Protein AF-A0A354WBC1-F1 (afdb_monomer)

pLDDT: mean 92.57, std 12.62, range [38.31, 98.5]

Nearest PDB structures (foldseek):
  9b1d-assembly1_A  TM=7.490E-01  e=9.124E-01  Saccharomyces cerevisiae W303

Secondary structure (DSSP, 8-state):
-----PPP---TT-PPPHHHHHHHHHHHHTTT-S-----TTS-HHHHHHHHHHHHHHHH---------SSHHHHHHHHHHHHHTT----------

Structure (mmCIF, N/CA/C/O backbone):
data_AF-A0A354WBC1-F1
#
_entry.id   AF-A0A354WBC1-F1
#
loop_
_atom_site.group_PDB
_atom_site.id
_atom_site.type_symbol
_atom_site.label_atom_id
_atom_site.label_alt_id
_atom_site.label_comp_id
_atom_site.label_asym_id
_atom_site.label_entity_id
_atom_site.label_seq_id
_atom_site.pdbx_PDB_ins_code
_atom_site.Cartn_x
_atom_site.Cartn_y
_atom_site.Cartn_z
_atom_site.occupancy
_atom_site.B_iso_or_equiv
_atom_site.auth_seq_id
_atom_site.auth_comp_id
_atom_site.auth_asym_id
_atom_site.auth_atom_id
_atom_site.pdbx_PDB_model_num
ATOM 1 N N . MET A 1 1 ? -0.727 -27.831 7.138 1.00 38.31 1 MET A N 1
ATOM 2 C CA . MET A 1 1 ? -0.177 -26.482 7.391 1.00 38.31 1 MET A CA 1
ATOM 3 C C . MET A 1 1 ? -1.344 -25.518 7.460 1.00 38.31 1 MET A C 1
ATOM 5 O O . MET A 1 1 ? -2.063 -25.404 6.479 1.00 38.31 1 MET A O 1
ATOM 9 N N . VAL A 1 2 ? -1.597 -24.909 8.620 1.00 40.31 2 VAL A N 1
ATOM 10 C CA . VAL A 1 2 ? -2.657 -23.901 8.760 1.00 40.31 2 VAL A CA 1
ATOM 11 C C . VAL A 1 2 ? -2.232 -22.690 7.937 1.00 40.31 2 VAL A C 1
ATOM 13 O O . VAL A 1 2 ? -1.230 -22.055 8.263 1.00 40.31 2 VAL A O 1
ATOM 16 N N . ASN A 1 3 ? -2.950 -22.415 6.851 1.00 44.47 3 ASN A N 1
ATOM 17 C CA . ASN A 1 3 ? -2.815 -21.171 6.109 1.00 44.47 3 ASN A CA 1
ATOM 18 C C . ASN A 1 3 ? -3.220 -20.062 7.089 1.00 44.47 3 ASN A C 1
ATOM 20 O O . ASN A 1 3 ? -4.403 -19.917 7.396 1.00 44.47 3 ASN A O 1
ATOM 24 N N . ARG A 1 4 ? -2.253 -19.368 7.702 1.00 49.25 4 ARG A N 1
ATOM 25 C CA . ARG A 1 4 ? -2.577 -18.181 8.495 1.00 49.25 4 ARG A CA 1
ATOM 26 C C . ARG A 1 4 ? -3.146 -17.186 7.496 1.00 49.25 4 ARG A C 1
ATOM 28 O O . ARG A 1 4 ? -2.398 -16.688 6.664 1.00 49.25 4 ARG A O 1
ATOM 35 N N . LEU A 1 5 ? -4.456 -16.960 7.548 1.00 55.22 5 LEU A N 1
ATOM 36 C CA . LEU A 1 5 ? -5.093 -15.866 6.829 1.00 55.22 5 LEU A CA 1
ATOM 37 C C . LEU A 1 5 ? -4.360 -14.588 7.255 1.00 55.22 5 LEU A C 1
ATOM 39 O O . LEU A 1 5 ? -4.462 -14.169 8.408 1.00 55.22 5 LEU A O 1
ATOM 43 N N . SER A 1 6 ? -3.513 -14.059 6.373 1.00 74.25 6 SER A N 1
ATOM 44 C CA . SER A 1 6 ? -2.852 -12.782 6.587 1.00 74.25 6 SER A CA 1
ATOM 45 C C . SER A 1 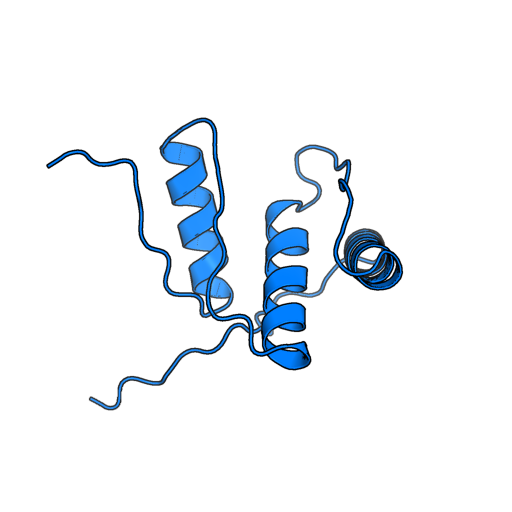6 ? -3.863 -11.704 6.238 1.00 74.25 6 SER A C 1
ATOM 47 O O . SER A 1 6 ? -4.383 -11.661 5.125 1.00 74.25 6 SER A O 1
ATOM 49 N N . PHE A 1 7 ? -4.189 -10.877 7.220 1.00 88.69 7 PHE A N 1
ATOM 50 C CA . PHE A 1 7 ? -5.062 -9.730 7.028 1.00 88.69 7 PHE A CA 1
ATOM 51 C C . PHE A 1 7 ? -4.201 -8.483 6.804 1.00 88.69 7 PHE A C 1
ATOM 53 O O . PHE A 1 7 ? -3.086 -8.437 7.338 1.00 88.69 7 PHE A O 1
ATOM 60 N N . PRO A 1 8 ? -4.686 -7.483 6.045 1.00 95.12 8 PRO A N 1
ATOM 61 C CA . PRO A 1 8 ? -3.993 -6.211 5.894 1.00 95.12 8 PRO A CA 1
ATOM 62 C C . PRO A 1 8 ? -3.658 -5.604 7.261 1.00 95.12 8 PRO A C 1
ATOM 64 O O . PRO A 1 8 ? -4.559 -5.360 8.059 1.00 95.12 8 PRO A O 1
ATOM 67 N N . GLN A 1 9 ? -2.373 -5.390 7.548 1.00 95.50 9 GLN A N 1
ATOM 68 C CA . GLN A 1 9 ? -1.878 -4.788 8.789 1.00 95.50 9 GLN A CA 1
ATOM 69 C C . GLN A 1 9 ? -0.602 -3.982 8.533 1.00 95.50 9 GLN A C 1
ATOM 71 O O . GLN A 1 9 ? 0.231 -4.352 7.707 1.00 95.50 9 GLN A O 1
ATOM 76 N N . ILE A 1 10 ? -0.408 -2.895 9.284 1.00 96.31 10 ILE A N 1
ATOM 77 C CA . ILE A 1 10 ? 0.862 -2.160 9.277 1.00 96.31 10 ILE A CA 1
ATOM 78 C C . ILE A 1 10 ? 1.923 -3.032 9.977 1.00 96.31 10 ILE A C 1
ATOM 80 O O . ILE A 1 10 ? 1.695 -3.452 11.115 1.00 96.31 10 ILE A O 1
ATOM 84 N N . PRO A 1 11 ? 3.087 -3.300 9.349 1.00 95.56 11 PRO A N 1
ATOM 85 C CA . PRO A 1 11 ? 4.158 -4.064 9.984 1.00 95.56 11 PRO A CA 1
ATOM 86 C C . PRO A 1 11 ? 4.611 -3.426 11.300 1.00 95.56 11 PRO A C 1
ATOM 88 O O . PRO A 1 11 ? 4.830 -2.219 11.353 1.00 95.56 11 PRO A O 1
ATOM 91 N N . LEU A 1 12 ? 4.867 -4.234 12.333 1.00 93.31 12 LEU A N 1
ATOM 92 C CA . LEU A 1 12 ? 5.312 -3.735 13.646 1.00 93.31 12 LEU A CA 1
ATOM 93 C C . LEU A 1 12 ? 6.610 -2.913 13.588 1.00 93.31 12 LEU A C 1
ATOM 95 O O . LEU A 1 12 ? 6.821 -2.029 14.409 1.00 93.31 12 LEU A O 1
ATOM 99 N N . SER A 1 13 ? 7.481 -3.195 12.620 1.00 94.75 13 SER A N 1
ATOM 100 C CA . SER A 1 13 ? 8.735 -2.465 12.407 1.00 94.75 13 SER A CA 1
ATOM 101 C C . SER A 1 13 ? 8.558 -1.128 11.678 1.00 94.75 13 SER A C 1
ATOM 103 O O . SER A 1 13 ? 9.541 -0.428 11.440 1.00 94.75 13 SER A O 1
ATOM 105 N N . LEU A 1 14 ? 7.342 -0.801 11.235 1.00 96.06 14 LEU A N 1
ATOM 106 C CA . LEU A 1 14 ? 7.054 0.357 10.403 1.00 96.06 14 LEU A CA 1
ATOM 107 C C . LEU A 1 14 ? 6.232 1.382 11.183 1.00 96.06 14 LEU A C 1
ATOM 109 O O . LEU A 1 14 ? 5.044 1.201 11.428 1.00 96.06 14 LEU A O 1
ATOM 113 N N . HIS A 1 15 ? 6.859 2.514 11.486 1.00 97.12 15 HIS A N 1
ATOM 114 C CA . HIS A 1 15 ? 6.169 3.684 12.015 1.00 97.12 15 HIS A CA 1
ATOM 115 C C . HIS A 1 15 ? 5.969 4.711 10.901 1.00 97.12 15 HIS A C 1
ATOM 117 O O . HIS A 1 15 ? 6.925 5.103 10.224 1.00 97.12 15 HIS A O 1
ATOM 123 N N . LEU A 1 16 ? 4.724 5.151 10.705 1.00 97.94 16 LEU A N 1
ATOM 124 C CA . LEU A 1 16 ? 4.423 6.238 9.780 1.00 97.94 16 LEU A CA 1
ATOM 125 C C . LEU A 1 16 ? 5.037 7.538 10.297 1.00 97.94 16 LEU A C 1
ATOM 127 O O . LEU A 1 16 ? 4.920 7.877 11.473 1.00 97.94 16 LEU A O 1
ATOM 131 N N . ARG A 1 17 ? 5.667 8.293 9.399 1.00 98.12 17 ARG A N 1
ATOM 132 C CA . ARG A 1 17 ? 6.108 9.658 9.706 1.00 98.12 17 ARG A CA 1
ATOM 133 C C . ARG A 1 17 ? 4.893 10.574 9.832 1.00 98.12 17 ARG A C 1
ATOM 135 O O . ARG A 1 17 ? 3.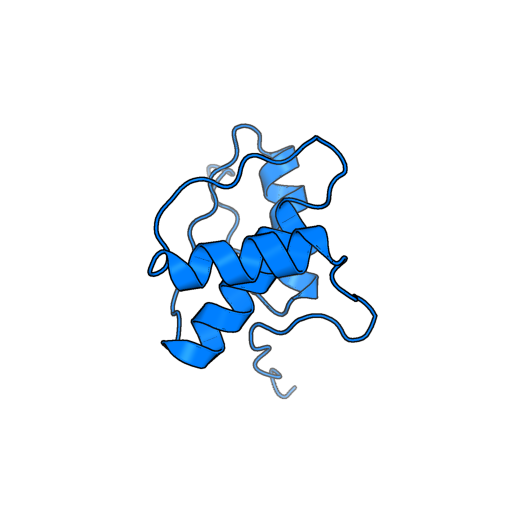860 10.313 9.217 1.00 98.12 17 ARG A O 1
ATOM 142 N N . GLU A 1 18 ? 5.041 11.690 10.538 1.00 98.31 18 GLU A N 1
ATOM 143 C CA . GLU A 1 18 ? 3.943 12.638 10.791 1.00 98.31 18 GLU A CA 1
ATOM 144 C C . GLU A 1 18 ? 3.206 13.061 9.514 1.00 98.31 18 GLU A C 1
ATOM 146 O O . GLU A 1 18 ? 1.982 12.996 9.450 1.00 98.31 18 GLU A O 1
ATOM 151 N N . TYR A 1 19 ? 3.939 13.396 8.449 1.00 97.81 19 TYR A N 1
ATOM 152 C CA . TYR A 1 19 ? 3.333 13.793 7.176 1.00 97.81 19 TYR A CA 1
ATOM 153 C C . TYR A 1 19 ? 2.598 12.641 6.467 1.00 97.81 19 TYR A C 1
ATOM 155 O O . TYR A 1 19 ? 1.654 12.878 5.715 1.00 97.81 19 TYR A O 1
ATOM 163 N N . GLN A 1 20 ? 3.014 11.388 6.685 1.00 98.50 20 GLN A N 1
ATOM 164 C CA . GLN A 1 20 ? 2.303 10.224 6.155 1.00 98.50 20 GLN A CA 1
ATOM 165 C C . GLN A 1 20 ? 1.007 10.031 6.932 1.00 98.50 20 GLN A C 1
ATOM 167 O O . GLN A 1 20 ? -0.040 9.896 6.310 1.00 98.50 20 GLN A O 1
ATOM 172 N N . GLN A 1 21 ? 1.056 10.112 8.266 1.00 98.38 21 GLN A N 1
ATOM 173 C CA . GLN A 1 21 ? -0.138 10.053 9.108 1.00 98.38 21 GLN A CA 1
ATOM 174 C C . GLN A 1 21 ? -1.123 11.175 8.765 1.00 98.38 21 GLN A C 1
ATOM 176 O O . GLN A 1 21 ? -2.318 10.928 8.632 1.00 98.38 21 GLN A O 1
ATOM 181 N N . GLN A 1 22 ? -0.632 12.395 8.539 1.00 98.25 22 GLN A N 1
ATOM 182 C CA . GLN A 1 22 ? -1.453 13.515 8.087 1.00 98.25 22 GLN A CA 1
ATOM 183 C C . GLN A 1 22 ? -2.104 13.228 6.728 1.00 98.25 22 GLN A C 1
ATOM 185 O O . GLN A 1 22 ? -3.287 13.504 6.549 1.00 98.25 22 GLN A O 1
ATOM 190 N N . ALA A 1 23 ? -1.367 12.648 5.777 1.00 98.25 23 ALA A N 1
ATOM 191 C CA . ALA A 1 23 ? -1.915 12.266 4.478 1.00 98.25 23 ALA A CA 1
ATOM 192 C C . ALA A 1 23 ? -3.018 11.197 4.603 1.00 98.25 23 ALA A C 1
ATOM 194 O O . ALA A 1 23 ? -4.058 11.332 3.958 1.00 98.25 23 ALA A O 1
ATOM 195 N N . VAL A 1 24 ? -2.829 10.188 5.465 1.00 98.19 24 VAL A N 1
ATOM 196 C CA . VAL A 1 24 ? -3.859 9.184 5.785 1.00 98.19 24 VAL A CA 1
ATOM 197 C C . VAL A 1 24 ? -5.093 9.861 6.388 1.00 98.19 24 VAL A C 1
ATOM 199 O O . VAL A 1 24 ? -6.196 9.704 5.871 1.00 98.19 24 VAL A O 1
ATOM 202 N N . ASN A 1 25 ? -4.912 10.685 7.422 1.00 98.12 25 ASN A N 1
ATOM 203 C CA . ASN A 1 25 ? -6.009 11.380 8.099 1.00 98.12 25 ASN A CA 1
ATOM 204 C C . ASN A 1 25 ? -6.802 12.269 7.132 1.00 98.12 25 ASN A C 1
ATOM 206 O O . ASN A 1 25 ? -8.030 12.231 7.120 1.00 98.12 25 ASN A O 1
ATOM 210 N N . ASN A 1 26 ? -6.107 13.025 6.278 1.00 97.94 26 ASN A N 1
ATOM 211 C CA . ASN A 1 26 ? -6.737 13.880 5.276 1.00 97.94 26 ASN A CA 1
ATOM 212 C C . ASN A 1 26 ? -7.534 13.063 4.250 1.00 97.94 26 ASN A C 1
ATOM 214 O O . ASN A 1 26 ? -8.608 13.495 3.843 1.00 97.94 26 ASN A O 1
ATOM 218 N N . TRP A 1 27 ? -7.054 11.886 3.841 1.00 98.12 27 TRP A N 1
ATOM 219 C CA . TRP A 1 27 ? -7.794 11.003 2.935 1.00 98.12 27 TRP A CA 1
ATOM 220 C C . TRP A 1 27 ? -9.136 10.561 3.533 1.00 98.12 27 TRP A C 1
ATOM 222 O O . TRP A 1 27 ? -10.175 10.667 2.879 1.00 98.12 27 TRP A O 1
ATOM 232 N N . PHE A 1 28 ? -9.132 10.131 4.798 1.00 97.56 28 PHE A N 1
ATOM 233 C CA . PHE A 1 28 ? -10.353 9.735 5.507 1.00 97.56 28 PHE A CA 1
ATOM 234 C C . PHE A 1 28 ? -11.281 10.919 5.790 1.00 97.56 28 PHE A C 1
ATOM 236 O O . PHE A 1 28 ? -12.492 10.791 5.615 1.00 97.56 28 PHE A O 1
ATOM 243 N N . ALA A 1 29 ? -10.737 12.091 6.132 1.00 97.62 29 ALA A N 1
ATOM 244 C CA . ALA A 1 29 ? -11.521 13.319 6.281 1.00 97.62 29 ALA A CA 1
ATOM 245 C C . ALA A 1 29 ? -12.242 13.718 4.977 1.00 97.62 29 ALA A C 1
ATOM 247 O O . ALA A 1 29 ? -13.334 14.276 5.020 1.00 97.62 29 ALA A O 1
ATOM 248 N N . ASN A 1 30 ? -11.671 13.368 3.819 1.00 97.69 30 ASN A N 1
ATOM 249 C CA . ASN A 1 30 ? -12.279 13.548 2.498 1.00 97.69 30 ASN A CA 1
ATOM 250 C C . ASN A 1 30 ? -13.096 12.325 2.032 1.00 97.69 30 ASN A C 1
ATOM 252 O O . ASN A 1 30 ? -13.283 12.118 0.833 1.00 97.69 30 ASN A O 1
ATOM 256 N N . GLN A 1 31 ? -13.582 11.495 2.963 1.00 96.00 31 GLN A N 1
ATOM 257 C CA . GLN A 1 31 ? -14.437 10.333 2.679 1.00 96.00 31 GLN A CA 1
ATOM 258 C C . GLN A 1 31 ? -13.823 9.358 1.661 1.00 96.00 31 GLN A C 1
ATOM 260 O O . GLN A 1 31 ? -14.519 8.783 0.821 1.00 96.00 31 GLN A O 1
ATOM 265 N N . GLY A 1 32 ? -12.499 9.202 1.708 1.00 94.62 32 GLY A N 1
ATOM 266 C CA . GLY A 1 32 ? -11.770 8.282 0.847 1.00 94.62 32 GLY A CA 1
ATOM 267 C C . GLY A 1 32 ? -11.697 8.707 -0.621 1.00 94.62 32 GLY A C 1
ATOM 268 O O . GLY A 1 32 ? -11.562 7.850 -1.494 1.00 94.62 32 GLY A O 1
ATOM 269 N N . ARG A 1 33 ? -11.821 10.008 -0.916 1.00 95.06 33 ARG A N 1
ATOM 270 C CA . ARG A 1 33 ? -11.765 10.558 -2.277 1.00 95.06 33 ARG A CA 1
ATOM 271 C C . ARG A 1 33 ? -10.760 11.705 -2.366 1.00 95.06 33 ARG A C 1
ATOM 273 O O . ARG A 1 33 ? -10.745 12.592 -1.521 1.00 95.06 33 ARG A O 1
ATOM 280 N N . GLY A 1 34 ? -9.947 11.721 -3.423 1.00 94.81 34 GLY A N 1
ATOM 281 C CA . GLY A 1 34 ? -9.020 12.821 -3.701 1.00 94.81 34 GLY A CA 1
ATOM 282 C C . GLY A 1 34 ? -7.729 12.377 -4.385 1.00 94.81 34 GLY A C 1
ATOM 283 O O . GLY A 1 34 ? -7.649 11.301 -4.972 1.00 94.81 34 GLY A O 1
ATOM 284 N N . THR A 1 35 ? -6.687 13.204 -4.299 1.00 96.88 35 THR A N 1
ATOM 285 C CA . THR A 1 35 ? -5.338 12.881 -4.789 1.00 96.88 35 THR A CA 1
ATOM 286 C C . THR A 1 35 ? -4.294 13.351 -3.783 1.00 96.88 35 THR A C 1
ATOM 288 O O . THR A 1 35 ? -4.258 14.525 -3.422 1.00 96.88 35 THR A O 1
ATOM 291 N N . LEU A 1 36 ? -3.416 12.444 -3.352 1.00 97.00 36 LEU A N 1
ATOM 292 C CA . LEU A 1 36 ? -2.275 12.773 -2.498 1.00 97.00 36 LEU A CA 1
ATOM 293 C C . LEU A 1 36 ? -1.056 13.099 -3.367 1.00 97.00 36 LEU A C 1
ATOM 295 O O . LEU A 1 36 ? -0.494 12.224 -4.027 1.00 97.00 36 LEU A O 1
ATOM 299 N N . LYS A 1 37 ? -0.621 14.363 -3.362 1.00 96.69 37 LYS A N 1
ATOM 300 C CA . LYS A 1 37 ? 0.607 14.792 -4.046 1.00 96.69 37 LYS A CA 1
ATOM 301 C C . LYS A 1 37 ? 1.803 14.605 -3.117 1.00 96.69 37 LYS A C 1
ATOM 303 O O . LYS A 1 37 ? 1.912 15.279 -2.099 1.00 96.69 37 LYS A O 1
ATOM 308 N N . MET A 1 38 ? 2.707 13.699 -3.478 1.00 97.00 38 MET A N 1
ATOM 309 C CA . MET A 1 38 ? 3.843 13.309 -2.640 1.00 97.00 38 MET A CA 1
ATOM 310 C C . MET A 1 38 ? 5.149 13.299 -3.440 1.00 97.00 38 MET A C 1
ATOM 312 O O . MET A 1 38 ? 5.171 12.880 -4.597 1.00 97.00 38 MET A O 1
ATOM 316 N N . ALA A 1 39 ? 6.250 13.730 -2.820 1.00 95.94 39 ALA A N 1
ATOM 317 C CA . ALA A 1 39 ? 7.570 13.731 -3.451 1.00 95.94 39 ALA A CA 1
ATOM 318 C C . ALA A 1 39 ? 8.126 12.304 -3.640 1.00 95.94 39 ALA A C 1
ATOM 320 O O . ALA A 1 39 ? 7.788 11.371 -2.903 1.00 95.94 39 ALA A O 1
ATOM 321 N N . THR A 1 40 ? 9.030 12.105 -4.600 1.00 94.31 40 THR A N 1
ATOM 322 C CA . THR A 1 40 ? 9.784 10.844 -4.712 1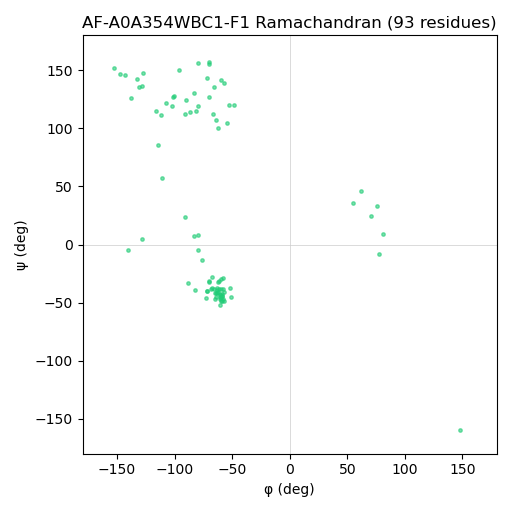.00 94.31 40 THR A CA 1
ATOM 323 C C . THR A 1 40 ? 10.592 10.592 -3.434 1.00 94.31 40 THR A C 1
ATOM 325 O O . THR A 1 40 ? 11.084 11.526 -2.813 1.00 94.31 40 THR A O 1
ATOM 328 N N . GLY A 1 41 ? 10.668 9.334 -2.986 1.00 94.19 41 GLY A N 1
ATOM 329 C CA . GLY A 1 41 ? 11.343 8.967 -1.732 1.00 94.19 41 GLY A CA 1
ATOM 330 C C . GLY A 1 41 ? 10.559 9.258 -0.441 1.00 94.19 41 GLY A C 1
ATOM 331 O O . GLY A 1 41 ? 10.946 8.771 0.614 1.00 94.19 41 GLY A O 1
ATOM 332 N N . SER A 1 42 ? 9.421 9.961 -0.501 1.00 96.38 42 SER A N 1
ATOM 333 C CA . SER A 1 42 ? 8.600 10.282 0.687 1.00 96.38 42 SER A CA 1
ATOM 334 C C . SER A 1 42 ? 7.691 9.141 1.176 1.00 96.38 42 SER A C 1
ATOM 336 O O . SER A 1 42 ? 6.834 9.342 2.027 1.00 96.38 42 SER A O 1
ATOM 338 N N . GLY A 1 43 ? 7.825 7.928 0.633 1.00 97.12 43 GLY A N 1
ATOM 339 C CA . GLY A 1 43 ? 7.033 6.784 1.102 1.00 97.12 43 GLY A CA 1
ATOM 340 C C . GLY A 1 43 ? 5.570 6.770 0.640 1.00 97.12 43 GLY A C 1
ATOM 341 O O . GLY A 1 43 ? 4.718 6.253 1.353 1.00 97.12 43 GLY A O 1
ATOM 342 N N . LYS A 1 44 ? 5.269 7.282 -0.562 1.00 97.81 44 LYS A N 1
ATOM 343 C CA . LYS A 1 44 ? 3.916 7.254 -1.162 1.00 97.81 44 LYS A CA 1
ATOM 344 C C . LYS A 1 44 ? 3.258 5.864 -1.204 1.00 97.81 44 LYS A C 1
ATOM 346 O O . LYS A 1 44 ? 2.065 5.750 -0.945 1.00 97.81 44 LYS A O 1
ATOM 351 N N . THR A 1 45 ? 4.036 4.811 -1.454 1.00 98.00 45 THR A N 1
ATOM 352 C CA . THR A 1 45 ? 3.563 3.416 -1.414 1.00 98.00 45 THR A CA 1
ATOM 353 C C . THR A 1 45 ? 3.144 3.007 -0.002 1.00 98.00 45 THR A C 1
ATOM 355 O O . THR A 1 45 ? 2.051 2.489 0.190 1.00 98.00 45 THR A O 1
ATOM 358 N N . ILE A 1 46 ? 3.973 3.319 0.998 1.00 98.31 46 ILE A N 1
ATOM 359 C CA . ILE A 1 46 ? 3.691 3.043 2.412 1.00 98.31 46 ILE A CA 1
ATOM 360 C C . ILE A 1 46 ? 2.425 3.769 2.875 1.00 98.31 46 ILE A C 1
ATOM 362 O O . ILE A 1 46 ? 1.564 3.162 3.505 1.00 98.31 46 ILE A O 1
ATOM 366 N N . THR A 1 47 ? 2.275 5.047 2.519 1.00 98.50 47 THR A N 1
ATOM 367 C CA . THR A 1 47 ? 1.076 5.828 2.846 1.00 98.50 47 THR A CA 1
ATOM 368 C C . THR A 1 47 ? -0.183 5.214 2.232 1.00 98.50 47 THR A C 1
ATOM 370 O O . THR A 1 47 ? -1.196 5.090 2.914 1.00 98.50 47 THR A O 1
ATOM 373 N N . ALA A 1 48 ? -0.127 4.784 0.967 1.00 98.38 48 ALA A N 1
ATOM 374 C CA . ALA A 1 48 ? -1.259 4.137 0.306 1.00 98.38 48 ALA A CA 1
ATOM 375 C C . ALA A 1 48 ? -1.630 2.792 0.958 1.00 98.38 48 ALA A C 1
ATOM 377 O O . ALA A 1 48 ? -2.808 2.524 1.173 1.00 98.38 48 ALA A O 1
ATOM 378 N N . LEU A 1 49 ? -0.647 1.965 1.325 1.00 98.38 49 LEU A N 1
ATOM 379 C CA . LEU A 1 49 ? -0.891 0.673 1.980 1.00 98.38 49 LEU A CA 1
ATOM 380 C C . LEU A 1 49 ? -1.406 0.821 3.422 1.00 98.38 49 LEU A C 1
ATOM 382 O O . LEU A 1 49 ? -2.226 0.018 3.869 1.00 98.38 49 LEU A O 1
ATOM 386 N N . ALA A 1 50 ? -1.007 1.882 4.129 1.00 98.38 50 ALA A N 1
ATOM 387 C CA . ALA A 1 50 ? -1.603 2.239 5.415 1.00 98.38 50 ALA A CA 1
ATOM 388 C C . ALA A 1 50 ? -3.086 2.625 5.273 1.00 98.38 50 ALA A C 1
ATOM 390 O O . ALA A 1 50 ? -3.914 2.162 6.053 1.00 98.38 50 ALA A O 1
ATOM 391 N N . ILE A 1 51 ? -3.441 3.397 4.237 1.00 98.38 51 ILE A N 1
ATOM 392 C CA . ILE A 1 51 ? -4.846 3.699 3.911 1.00 98.38 51 ILE A CA 1
ATOM 393 C C . ILE A 1 51 ? -5.622 2.409 3.626 1.00 98.38 51 ILE A C 1
ATOM 395 O O . ILE A 1 51 ? -6.711 2.228 4.161 1.00 98.38 51 ILE A O 1
ATOM 399 N N . VAL A 1 52 ? -5.065 1.501 2.818 1.00 98.06 52 VAL A N 1
ATOM 400 C CA . VAL A 1 52 ? -5.686 0.203 2.495 1.00 98.06 52 VAL A CA 1
ATOM 401 C C . VAL A 1 52 ? -5.936 -0.630 3.752 1.00 98.06 52 VAL A C 1
ATOM 403 O O . VAL A 1 52 ? -7.025 -1.173 3.909 1.00 98.06 52 VAL A O 1
ATOM 406 N N . THR A 1 53 ? -4.963 -0.683 4.663 1.00 97.44 53 THR A N 1
ATOM 407 C CA . THR A 1 53 ? -5.096 -1.377 5.954 1.00 97.44 53 THR A CA 1
ATOM 408 C C . THR A 1 53 ? -6.256 -0.810 6.770 1.00 97.44 53 THR A C 1
ATOM 410 O O . THR A 1 53 ? -7.129 -1.544 7.216 1.00 97.44 53 THR A O 1
ATOM 413 N N . GLN A 1 54 ? -6.332 0.513 6.897 1.00 97.00 54 GLN A N 1
ATOM 414 C CA . GLN A 1 54 ? -7.402 1.147 7.662 1.00 97.00 54 GLN A CA 1
ATOM 415 C C . GLN A 1 54 ? -8.775 1.025 6.973 1.00 97.00 54 GLN A C 1
ATOM 417 O O . GLN A 1 54 ? -9.793 0.904 7.650 1.00 97.00 54 GLN A O 1
ATOM 422 N N . LEU A 1 55 ? -8.833 1.012 5.635 1.00 96.94 55 LEU A N 1
ATOM 423 C CA . LEU A 1 55 ? -10.065 0.716 4.894 1.00 96.94 55 LEU A CA 1
ATOM 424 C C . LEU A 1 55 ? -10.525 -0.728 5.115 1.00 96.94 55 LEU A C 1
ATOM 426 O O . LEU A 1 55 ? -11.724 -0.970 5.238 1.00 96.94 55 LEU A O 1
ATOM 430 N N . TYR A 1 56 ? -9.599 -1.684 5.183 1.00 96.38 56 TYR A N 1
ATOM 431 C CA . TYR A 1 56 ? -9.933 -3.061 5.533 1.00 96.38 56 TYR A CA 1
ATOM 432 C C . TYR A 1 56 ? -10.632 -3.127 6.897 1.00 96.38 56 TYR A C 1
ATOM 434 O O . TYR A 1 56 ? -11.730 -3.672 6.981 1.00 96.38 56 TYR A O 1
ATOM 442 N N . ASP A 1 57 ? -10.077 -2.474 7.919 1.00 94.31 57 ASP A N 1
ATOM 443 C CA . ASP A 1 57 ? -10.656 -2.473 9.268 1.00 94.31 57 ASP A CA 1
ATOM 444 C C . ASP A 1 57 ? -12.002 -1.733 9.357 1.00 94.31 57 ASP A C 1
ATOM 446 O O . ASP A 1 57 ? -12.898 -2.154 10.086 1.00 94.31 57 ASP A O 1
ATOM 450 N N . GLN A 1 58 ? -12.166 -0.622 8.628 1.00 94.62 58 GLN A N 1
ATOM 451 C CA . GLN A 1 58 ? -13.367 0.217 8.732 1.00 94.62 58 GLN A CA 1
ATOM 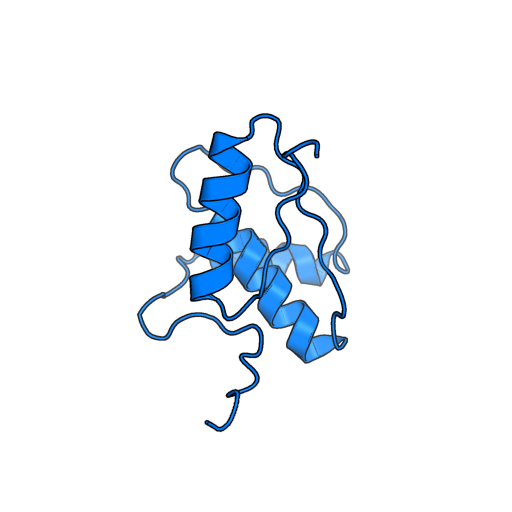452 C C . GLN A 1 58 ? -14.554 -0.291 7.914 1.00 94.62 58 GLN A C 1
ATOM 454 O O . GLN A 1 58 ? -15.696 -0.154 8.349 1.00 94.62 58 GLN A O 1
ATOM 459 N N . ILE A 1 59 ? -14.302 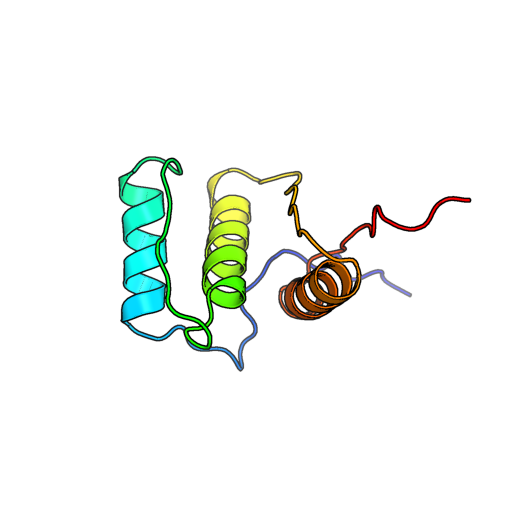-0.809 6.709 1.00 94.56 59 ILE A N 1
ATOM 460 C CA . ILE A 1 59 ? -15.364 -1.145 5.749 1.00 94.56 59 ILE A CA 1
ATOM 461 C C . ILE A 1 59 ? -15.270 -2.574 5.212 1.00 94.56 59 ILE A C 1
ATOM 463 O O . ILE A 1 59 ? -16.041 -2.936 4.326 1.00 94.56 59 ILE A O 1
ATOM 467 N N . GLY A 1 60 ? -14.332 -3.388 5.705 1.00 94.88 60 GLY A N 1
ATOM 468 C CA . GLY A 1 60 ? -14.123 -4.739 5.193 1.00 94.88 60 GLY A CA 1
ATOM 469 C C . GLY A 1 60 ? -13.712 -4.726 3.724 1.00 94.88 60 GLY A C 1
ATOM 470 O O . GLY A 1 60 ? -14.296 -5.453 2.922 1.00 94.88 60 GLY A O 1
ATOM 471 N N . LEU A 1 61 ? -12.764 -3.860 3.344 1.00 95.19 61 LEU A N 1
ATOM 472 C CA . LEU A 1 61 ? -12.273 -3.742 1.967 1.00 95.19 61 LEU A CA 1
ATOM 473 C C . LEU A 1 61 ? -11.939 -5.125 1.375 1.00 95.19 61 LEU A C 1
ATOM 475 O O . LEU A 1 61 ? -11.067 -5.825 1.878 1.00 95.19 61 LEU A O 1
ATOM 479 N N . GLN A 1 62 ? -12.612 -5.497 0.285 1.00 93.75 62 GLN A N 1
ATOM 480 C CA . GLN A 1 62 ? -12.459 -6.822 -0.333 1.00 93.75 62 GLN A CA 1
ATOM 481 C C . GLN A 1 62 ? -11.326 -6.877 -1.366 1.00 93.75 62 GLN A C 1
ATOM 483 O O . GLN A 1 62 ? -10.685 -7.910 -1.534 1.00 93.75 62 GLN A O 1
ATOM 488 N N . ALA A 1 63 ? -11.086 -5.774 -2.079 1.00 94.88 63 ALA A N 1
ATOM 489 C CA . ALA A 1 63 ? -10.090 -5.709 -3.141 1.00 94.88 63 ALA A CA 1
ATOM 490 C C . ALA A 1 63 ? -9.543 -4.288 -3.315 1.00 94.88 63 ALA A C 1
ATOM 492 O O . ALA A 1 63 ? -10.241 -3.301 -3.077 1.00 94.88 63 ALA A O 1
ATOM 493 N N . VAL A 1 64 ? -8.300 -4.195 -3.789 1.00 96.38 64 VAL A N 1
ATOM 494 C CA . VAL A 1 64 ? -7.644 -2.947 -4.193 1.00 96.38 64 VAL A CA 1
ATOM 495 C C . VAL A 1 64 ? -7.020 -3.134 -5.574 1.00 96.38 64 VAL A C 1
ATOM 497 O O . VAL A 1 64 ? -6.383 -4.150 -5.839 1.00 96.38 64 VAL A O 1
ATOM 500 N N . ILE A 1 65 ? -7.196 -2.149 -6.455 1.00 97.69 65 ILE A N 1
ATOM 501 C CA . ILE A 1 65 ? -6.566 -2.125 -7.780 1.00 97.69 65 ILE A CA 1
ATOM 502 C C . ILE A 1 65 ? -5.476 -1.060 -7.762 1.00 97.69 65 ILE A C 1
ATOM 504 O O . ILE A 1 65 ? -5.743 0.112 -7.499 1.00 97.69 65 ILE A O 1
ATOM 508 N N . ILE A 1 66 ? -4.244 -1.474 -8.050 1.00 97.44 66 ILE A N 1
ATOM 509 C CA . ILE A 1 66 ? -3.071 -0.600 -8.081 1.00 97.44 66 ILE A CA 1
ATOM 510 C C . ILE A 1 66 ? -2.546 -0.579 -9.511 1.00 97.44 66 ILE A C 1
ATOM 512 O O . ILE A 1 66 ? -2.096 -1.595 -10.032 1.00 97.44 66 ILE A O 1
ATOM 516 N N . ILE A 1 67 ? -2.607 0.589 -10.147 1.00 97.12 67 ILE A N 1
ATOM 517 C CA . ILE A 1 67 ? -2.171 0.776 -11.532 1.00 97.12 67 ILE A CA 1
ATOM 518 C C . ILE A 1 67 ? -0.782 1.407 -11.518 1.00 97.12 67 ILE A C 1
ATOM 520 O O . ILE A 1 67 ? -0.559 2.435 -10.879 1.00 97.12 67 ILE A O 1
ATOM 524 N N . CYS A 1 68 ? 0.158 0.795 -12.232 1.00 96.12 68 CYS A N 1
ATOM 525 C CA . CYS A 1 68 ? 1.516 1.302 -12.391 1.00 96.12 68 CYS A CA 1
ATOM 526 C C . CYS A 1 68 ? 1.881 1.381 -13.878 1.00 96.12 68 CYS A C 1
ATOM 528 O O . CYS A 1 68 ? 1.450 0.527 -14.649 1.00 96.12 68 CYS A O 1
ATOM 530 N N . PRO A 1 69 ? 2.714 2.354 -14.287 1.00 95.94 69 PRO A N 1
ATOM 531 C CA . PRO A 1 69 ? 3.076 2.530 -15.693 1.00 95.94 69 PRO A CA 1
ATOM 532 C C . PRO A 1 69 ? 4.109 1.515 -16.213 1.00 95.94 69 PRO A C 1
ATOM 534 O O . PRO A 1 69 ? 4.302 1.425 -17.419 1.00 95.94 69 PRO A O 1
ATOM 537 N N . TYR A 1 70 ? 4.786 0.764 -15.334 1.00 95.88 70 TYR A N 1
ATOM 538 C CA . TYR A 1 70 ? 5.838 -0.185 -15.715 1.00 95.88 70 TYR A CA 1
ATOM 539 C C . TYR A 1 70 ? 5.803 -1.452 -14.853 1.00 95.88 70 TYR A C 1
ATOM 541 O O . TYR A 1 70 ? 5.574 -1.364 -13.645 1.00 95.88 70 TYR A O 1
ATOM 549 N N . CYS A 1 71 ? 6.133 -2.613 -15.434 1.00 95.62 71 CYS A N 1
ATOM 550 C CA . CYS A 1 71 ? 6.107 -3.908 -14.735 1.00 95.62 71 CYS A CA 1
ATOM 551 C C . CYS A 1 71 ? 6.996 -3.931 -13.484 1.00 95.62 71 CYS A C 1
ATOM 553 O O . CYS A 1 71 ? 6.571 -4.403 -12.435 1.00 95.62 71 CYS A O 1
ATOM 555 N N . HIS A 1 72 ? 8.191 -3.330 -13.543 1.00 95.44 72 HIS A N 1
ATOM 55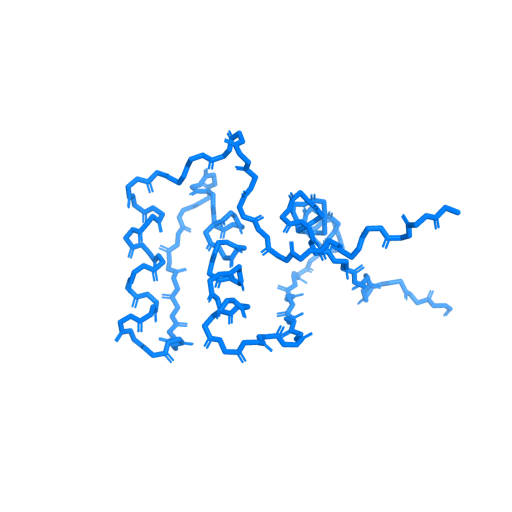6 C CA . HIS A 1 72 ? 9.083 -3.260 -12.380 1.00 95.44 72 HIS A CA 1
ATOM 557 C C . HIS A 1 72 ? 8.466 -2.483 -11.205 1.00 95.44 72 HIS A C 1
ATOM 559 O O . HIS A 1 72 ? 8.728 -2.816 -10.051 1.00 95.44 72 HIS A O 1
ATOM 565 N N . LEU A 1 73 ? 7.625 -1.474 -11.476 1.00 96.75 73 LEU A N 1
ATOM 566 C CA . LEU A 1 73 ? 6.878 -0.774 -10.432 1.00 96.75 73 LEU A CA 1
ATOM 567 C C . LEU A 1 73 ? 5.775 -1.665 -9.866 1.00 96.75 73 LEU A C 1
ATOM 569 O O . LEU A 1 73 ? 5.609 -1.687 -8.652 1.00 96.75 73 LEU A O 1
ATOM 573 N N . VAL A 1 74 ? 5.075 -2.441 -10.701 1.00 97.12 74 VAL A N 1
ATOM 574 C CA . VAL A 1 74 ? 4.087 -3.415 -10.207 1.00 97.12 74 VAL A CA 1
ATOM 575 C C . VAL A 1 74 ? 4.755 -4.414 -9.258 1.00 97.12 74 VAL A C 1
ATOM 577 O O . VAL A 1 74 ? 4.271 -4.620 -8.148 1.00 97.12 74 VAL A O 1
ATOM 580 N N . THR A 1 75 ? 5.915 -4.965 -9.630 1.00 96.56 75 THR A N 1
ATOM 581 C CA . THR A 1 75 ? 6.683 -5.875 -8.767 1.00 96.56 75 THR A CA 1
ATOM 582 C C . THR A 1 75 ? 7.136 -5.204 -7.464 1.00 96.56 75 THR A C 1
ATOM 584 O O . THR A 1 75 ? 7.113 -5.837 -6.412 1.00 96.56 75 THR A O 1
ATOM 587 N N . GLN A 1 76 ? 7.538 -3.928 -7.496 1.00 97.00 76 GLN A N 1
ATOM 588 C CA . GLN A 1 76 ? 7.883 -3.180 -6.278 1.00 97.00 76 GLN A CA 1
ATOM 589 C C . GLN A 1 76 ? 6.673 -2.999 -5.356 1.00 97.00 76 GLN A C 1
ATOM 591 O O . GLN A 1 76 ? 6.782 -3.234 -4.156 1.00 97.00 76 GLN A O 1
ATOM 596 N N . TRP A 1 77 ? 5.517 -2.620 -5.907 1.00 97.62 77 TRP A N 1
ATOM 597 C CA . TRP A 1 77 ? 4.281 -2.482 -5.138 1.00 97.62 77 TRP A CA 1
ATOM 598 C C . TRP A 1 77 ? 3.835 -3.803 -4.522 1.00 97.62 77 TRP A C 1
ATOM 600 O O . TRP A 1 77 ? 3.449 -3.812 -3.358 1.00 97.62 77 TRP A O 1
ATOM 610 N N . ALA A 1 78 ? 3.940 -4.907 -5.261 1.00 97.19 78 ALA A N 1
ATOM 611 C CA . ALA A 1 78 ? 3.606 -6.234 -4.759 1.00 97.19 78 ALA A CA 1
ATOM 612 C C . ALA A 1 78 ? 4.457 -6.622 -3.542 1.00 97.19 78 ALA A C 1
ATOM 614 O O . ALA A 1 78 ? 3.905 -6.970 -2.503 1.00 97.19 78 ALA A O 1
ATOM 615 N N . LYS A 1 79 ? 5.783 -6.446 -3.623 1.00 97.44 79 LYS A N 1
ATOM 616 C CA . LYS A 1 79 ? 6.698 -6.717 -2.501 1.00 97.44 79 LYS A CA 1
ATOM 617 C C . LYS A 1 79 ? 6.395 -5.873 -1.265 1.00 97.44 79 LYS A C 1
ATOM 619 O O . LYS A 1 79 ? 6.539 -6.353 -0.147 1.00 97.44 79 LYS A O 1
ATOM 624 N N . GLU A 1 80 ? 6.018 -4.605 -1.437 1.00 97.94 80 GLU A N 1
ATOM 625 C CA . GLU A 1 80 ? 5.606 -3.779 -0.297 1.00 97.94 80 GLU A CA 1
ATOM 626 C C . GLU A 1 80 ? 4.240 -4.215 0.250 1.00 97.94 80 GLU A C 1
ATOM 628 O O . GLU A 1 80 ? 4.079 -4.289 1.462 1.00 97.94 80 GLU A O 1
ATOM 633 N N . ALA A 1 81 ? 3.278 -4.561 -0.609 1.00 97.25 81 ALA A N 1
ATOM 634 C CA . ALA A 1 81 ? 1.952 -5.022 -0.198 1.00 97.25 81 ALA A CA 1
ATOM 635 C C . ALA A 1 81 ? 2.007 -6.337 0.602 1.00 97.25 81 ALA A C 1
ATOM 637 O O . ALA A 1 81 ? 1.310 -6.470 1.607 1.00 97.25 81 ALA A O 1
ATOM 638 N N . GLU A 1 82 ? 2.883 -7.270 0.221 1.00 96.94 82 GLU A N 1
ATOM 639 C CA . GLU A 1 82 ? 3.123 -8.521 0.955 1.00 96.94 82 GLU A CA 1
ATOM 640 C C . GLU A 1 82 ? 3.571 -8.274 2.400 1.00 96.94 82 GLU A C 1
ATOM 642 O O . GLU A 1 82 ? 3.121 -8.961 3.316 1.00 96.94 82 GLU A O 1
ATOM 647 N N . LYS A 1 83 ? 4.402 -7.248 2.644 1.00 96.69 83 LYS A N 1
ATOM 648 C CA . LYS A 1 83 ? 4.814 -6.881 4.013 1.00 96.69 83 LYS A CA 1
ATOM 649 C C . LYS A 1 83 ? 3.624 -6.456 4.867 1.00 96.69 83 LYS A C 1
ATOM 651 O O . LYS A 1 83 ? 3.634 -6.698 6.067 1.00 96.69 83 LYS A O 1
ATOM 656 N N . PHE A 1 84 ? 2.614 -5.849 4.250 1.00 97.19 84 PHE A N 1
ATOM 657 C CA . PHE A 1 84 ? 1.366 -5.453 4.899 1.00 97.19 84 PHE A CA 1
ATOM 658 C C . PHE A 1 84 ? 0.357 -6.609 4.999 1.00 97.19 84 PHE A C 1
ATOM 660 O O . PHE A 1 84 ? -0.784 -6.386 5.384 1.00 97.19 84 PHE A O 1
ATOM 667 N N . GLY A 1 85 ? 0.731 -7.842 4.642 1.00 95.38 85 GLY A N 1
ATOM 668 C CA . GLY A 1 85 ? -0.146 -9.012 4.728 1.00 95.38 85 GLY A CA 1
ATOM 669 C C . GLY A 1 85 ? -1.137 -9.161 3.571 1.00 95.38 85 GLY A C 1
ATOM 670 O O . GLY A 1 85 ? -2.011 -10.025 3.646 1.00 95.38 85 GLY A O 1
ATOM 671 N N . LEU A 1 86 ? -1.014 -8.359 2.505 1.00 95.56 86 LEU A N 1
ATOM 672 C CA . LEU A 1 86 ? -1.821 -8.515 1.292 1.00 95.56 86 LEU A CA 1
ATOM 673 C C . LEU A 1 86 ? -1.281 -9.632 0.391 1.00 95.56 86 LEU A C 1
ATOM 675 O O . LEU A 1 86 ? -0.092 -9.942 0.399 1.00 95.56 86 LEU A O 1
ATOM 679 N N . GLN A 1 87 ? -2.164 -10.185 -0.442 1.00 94.81 87 GLN A N 1
ATOM 680 C CA . GLN A 1 87 ? -1.845 -11.204 -1.445 1.00 94.81 87 GLN A CA 1
ATOM 681 C C . GLN A 1 87 ? -2.073 -10.631 -2.856 1.00 94.81 87 GLN A C 1
ATOM 683 O O . GLN A 1 87 ? -3.178 -10.738 -3.392 1.00 94.81 87 GLN A O 1
ATOM 688 N N . PRO A 1 88 ? -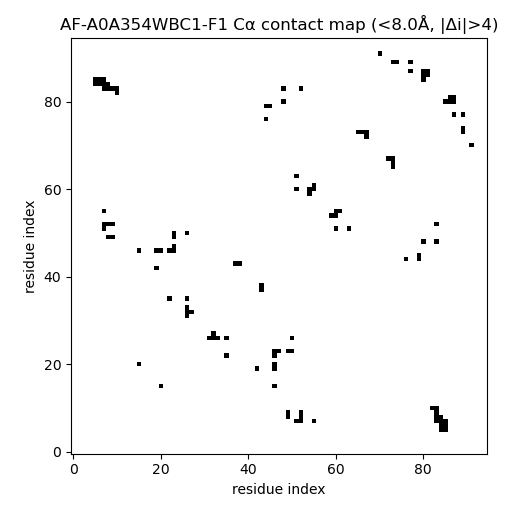1.079 -9.940 -3.445 1.00 95.38 88 PRO A N 1
ATOM 689 C CA . PRO A 1 88 ? -1.241 -9.281 -4.737 1.00 95.38 88 PRO A CA 1
ATOM 690 C C . PRO A 1 88 ? -1.317 -10.287 -5.894 1.00 95.38 88 PRO A C 1
ATO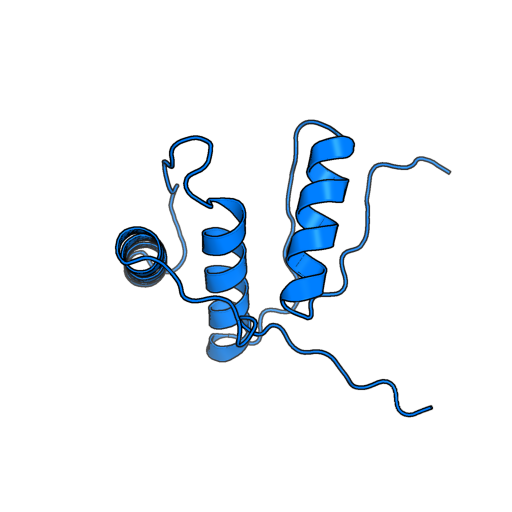M 692 O O . PRO A 1 88 ? -0.580 -11.268 -5.935 1.00 95.38 88 PRO A O 1
ATOM 695 N N . ILE A 1 89 ? -2.158 -9.989 -6.887 1.00 95.62 89 ILE A N 1
ATOM 696 C CA . ILE A 1 89 ? -2.189 -10.688 -8.178 1.00 95.62 89 ILE A CA 1
ATOM 697 C C . ILE A 1 89 ? -1.491 -9.793 -9.205 1.00 95.62 89 ILE A C 1
ATOM 699 O O . ILE A 1 89 ? -1.920 -8.660 -9.438 1.00 95.62 89 ILE A O 1
ATOM 703 N N . LEU A 1 90 ? -0.401 -10.275 -9.807 1.00 95.25 90 LEU A N 1
ATOM 704 C CA . LEU A 1 90 ? 0.347 -9.519 -10.813 1.00 95.25 90 LEU A CA 1
ATOM 705 C C . LEU A 1 90 ? -0.336 -9.640 -12.177 1.00 95.25 90 LEU A C 1
ATOM 707 O O . LEU A 1 90 ? -0.392 -10.719 -12.754 1.00 95.25 90 LEU A O 1
ATOM 711 N N . ALA A 1 91 ? -0.838 -8.523 -12.698 1.00 91.94 91 ALA A N 1
ATOM 712 C CA . ALA A 1 91 ? -1.598 -8.473 -13.947 1.00 91.94 91 ALA A CA 1
ATOM 713 C C . ALA A 1 91 ? -0.819 -7.759 -15.068 1.00 91.94 91 ALA A C 1
ATOM 715 O O . ALA A 1 91 ? -1.264 -6.739 -15.591 1.00 91.94 91 ALA A O 1
ATOM 716 N N . PHE A 1 92 ? 0.380 -8.247 -15.396 1.00 87.19 92 PHE A N 1
ATOM 717 C CA . PHE A 1 92 ? 1.180 -7.719 -16.517 1.00 87.19 92 PHE A CA 1
ATOM 718 C C . PHE A 1 92 ? 1.914 -8.791 -17.332 1.00 87.19 92 PHE A C 1
ATOM 720 O O . PHE A 1 92 ? 2.551 -8.459 -18.330 1.00 87.19 92 PHE A O 1
ATOM 727 N N . GLU A 1 93 ? 1.853 -10.055 -16.920 1.00 74.50 93 GLU A N 1
ATOM 728 C CA . GLU A 1 93 ? 2.370 -11.168 -17.712 1.00 74.50 93 GLU A CA 1
ATOM 729 C C . GLU A 1 93 ? 1.237 -11.668 -18.614 1.00 74.50 93 GLU A C 1
ATOM 731 O O . GLU A 1 93 ? 0.143 -11.966 -18.131 1.00 74.50 93 GLU A O 1
ATOM 736 N N . SER A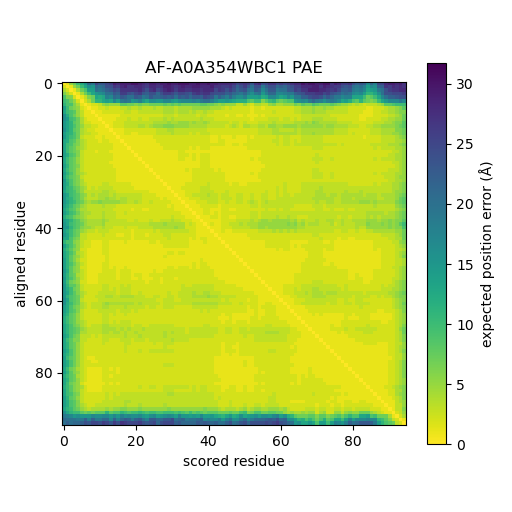 1 94 ? 1.472 -11.703 -19.929 1.00 72.25 94 SER A N 1
ATOM 737 C CA . SER A 1 94 ? 0.591 -12.428 -20.846 1.00 72.25 94 SER A CA 1
ATOM 738 C C . SER A 1 94 ? 1.012 -13.886 -20.840 1.00 72.25 94 SER A C 1
ATOM 740 O O . SER A 1 94 ? 2.199 -14.175 -21.008 1.00 72.25 94 SER A O 1
ATOM 742 N N . VAL A 1 95 ? 0.037 -14.775 -20.666 1.00 57.38 95 VAL A N 1
ATOM 743 C CA . VAL A 1 95 ? 0.170 -16.186 -21.056 1.00 57.38 95 VAL A CA 1
ATOM 744 C C . VAL A 1 95 ? 0.299 -16.273 -22.575 1.00 57.38 95 VAL A C 1
ATOM 746 O O . VAL A 1 95 ? -0.287 -15.390 -23.254 1.00 57.38 95 VAL A O 1
#

Radius of gyration: 13.96 Å; Cα contacts (8 Å, |Δi|>4): 64; chains: 1; bounding box: 27×41×35 Å

Mean predicted aligned error: 4.23 Å

Sequence (95 aa):
MVNRLSFPQIPLSLHLREYQQQAVNNWFANQGRGTLKMATGSGKTITALAIVTQLYDQIGLQAVIIICPYCHLVTQWAKEAEKFGLQPILAFESV

Solvent-accessible surface area (backbone atoms only — not comparable to full-atom values): 6166 Å² total; per-residue (Å²): 132,86,78,74,83,59,60,60,38,80,41,92,92,60,78,77,50,72,71,42,50,50,51,42,53,53,34,56,76,44,74,72,54,88,80,89,89,73,62,88,91,68,47,62,68,58,40,52,52,49,44,50,23,52,39,30,76,74,69,60,60,86,81,84,88,86,88,62,98,44,69,71,54,45,54,51,52,40,60,54,39,43,64,26,30,42,85,77,83,85,90,79,77,81,131

Foldseek 3Di:
DPPPQQAQADAPVDDQDPVLVVQLVVCVVVVNDDDDDDDPPNPPLVSVSVNVRVCCVPPVDPDDDDDDPDQVVLVVSCVVNVSRRDDDDRDDDDD